Protein AF-A0A6P0SSC2-F1 (afdb_monomer_lite)

Radius of gyration: 14.82 Å; chains: 1; bounding box: 33×23×48 Å

pLDDT: mean 92.72, std 6.54, range [55.84, 97.75]

Structure (mmCIF, N/CA/C/O backbone):
data_AF-A0A6P0SSC2-F1
#
_entry.id   AF-A0A6P0SSC2-F1
#
loop_
_atom_site.group_PDB
_atom_site.id
_atom_site.type_symbol
_atom_site.label_atom_id
_atom_site.label_alt_id
_atom_site.label_comp_id
_atom_site.label_asym_id
_atom_site.label_entity_id
_atom_site.label_seq_id
_atom_site.pdbx_PDB_ins_code
_atom_site.Cartn_x
_atom_site.Cartn_y
_atom_site.Cartn_z
_atom_site.occupancy
_atom_site.B_iso_or_equiv
_atom_site.auth_seq_id
_atom_site.auth_comp_id
_atom_site.auth_asym_id
_atom_site.auth_atom_id
_atom_site.pdbx_PDB_model_num
ATOM 1 N N . LEU A 1 1 ? -6.910 14.589 -32.211 1.00 71.25 1 LEU A N 1
ATOM 2 C CA . LEU A 1 1 ? -6.428 13.730 -31.106 1.00 71.25 1 LEU A CA 1
ATOM 3 C C . LEU A 1 1 ? -5.261 12.907 -31.630 1.00 71.25 1 LEU A C 1
ATOM 5 O O . LEU A 1 1 ? -5.386 12.384 -32.729 1.00 71.25 1 LEU A O 1
ATOM 9 N N . LEU A 1 2 ? -4.154 12.813 -30.894 1.00 84.12 2 LEU A N 1
ATOM 10 C CA . LEU A 1 2 ? -3.091 11.846 -31.186 1.00 84.12 2 LEU A CA 1
ATOM 11 C C . LEU A 1 2 ? -3.342 10.600 -30.333 1.00 84.12 2 LEU A C 1
ATOM 13 O O . LEU A 1 2 ? -3.567 10.725 -29.132 1.00 84.12 2 LEU A O 1
ATOM 17 N N . THR A 1 3 ? -3.327 9.421 -30.949 1.00 86.25 3 THR A N 1
ATOM 18 C CA . THR A 1 3 ? -3.495 8.131 -30.268 1.00 86.25 3 THR A CA 1
ATOM 19 C C . THR A 1 3 ? -2.241 7.295 -30.473 1.00 86.25 3 THR A C 1
ATOM 21 O O . THR A 1 3 ? -1.883 7.010 -31.615 1.00 86.25 3 THR A O 1
ATOM 24 N N . TYR A 1 4 ? -1.595 6.892 -29.380 1.00 88.94 4 TYR A N 1
ATOM 25 C CA . TYR A 1 4 ? -0.430 6.008 -29.401 1.00 88.94 4 TYR A CA 1
ATOM 26 C C . TYR A 1 4 ? -0.791 4.682 -28.725 1.00 88.94 4 TYR A C 1
ATOM 28 O O . TYR A 1 4 ? -1.263 4.708 -27.586 1.00 88.94 4 TYR A O 1
ATOM 36 N N . PRO A 1 5 ? -0.595 3.531 -29.390 1.00 88.69 5 PRO A N 1
ATOM 37 C CA . PRO A 1 5 ? -0.781 2.242 -28.745 1.00 88.69 5 PRO A CA 1
ATOM 38 C C . PRO A 1 5 ? 0.344 2.004 -27.730 1.00 88.69 5 PRO A C 1
ATOM 40 O O . PRO A 1 5 ? 1.523 2.165 -28.046 1.00 88.69 5 PRO A O 1
ATOM 43 N N . LEU A 1 6 ? -0.026 1.607 -26.513 1.00 88.12 6 LEU A N 1
ATOM 44 C CA . LEU A 1 6 ? 0.908 1.154 -25.485 1.00 88.12 6 LEU A CA 1
ATOM 45 C C . LEU A 1 6 ? 0.921 -0.377 -25.480 1.00 88.12 6 LEU A C 1
ATOM 47 O O . LEU A 1 6 ? -0.137 -1.003 -25.441 1.00 88.12 6 LEU A O 1
ATOM 51 N N . VAL A 1 7 ? 2.108 -0.978 -25.535 1.00 91.12 7 VAL A N 1
ATOM 52 C CA . VAL A 1 7 ? 2.269 -2.435 -25.440 1.00 91.12 7 VAL A CA 1
ATOM 53 C C . VAL A 1 7 ? 2.479 -2.805 -23.979 1.00 91.12 7 VAL A C 1
ATOM 55 O O . VAL A 1 7 ? 3.449 -2.357 -23.365 1.00 91.12 7 VAL A O 1
ATOM 58 N N . ASP A 1 8 ? 1.589 -3.635 -23.442 1.00 88.88 8 ASP A N 1
ATOM 59 C CA . ASP A 1 8 ? 1.794 -4.250 -22.136 1.00 88.88 8 ASP A CA 1
ATOM 60 C C . ASP A 1 8 ? 2.876 -5.330 -22.246 1.00 88.88 8 ASP A C 1
ATOM 62 O O . ASP A 1 8 ? 2.780 -6.263 -23.045 1.00 88.88 8 ASP A O 1
ATOM 66 N N . LYS A 1 9 ? 3.934 -5.178 -21.450 1.00 88.25 9 LYS A N 1
ATOM 67 C CA . LYS A 1 9 ? 5.042 -6.135 -21.384 1.00 88.25 9 LYS A CA 1
ATOM 68 C C . LYS A 1 9 ? 4.745 -7.315 -20.453 1.00 88.25 9 LYS A C 1
ATOM 70 O O . LYS A 1 9 ? 5.598 -8.190 -20.339 1.00 88.25 9 LYS A O 1
ATOM 75 N N . ALA A 1 10 ? 3.583 -7.333 -19.795 1.00 89.12 10 ALA A N 1
ATOM 76 C CA . ALA A 1 10 ? 3.175 -8.349 -18.828 1.00 89.12 10 ALA A CA 1
ATOM 77 C C . ALA A 1 10 ? 4.220 -8.555 -17.714 1.00 89.12 10 ALA A C 1
ATOM 79 O O . ALA A 1 10 ? 4.553 -9.683 -17.342 1.00 89.12 10 ALA A O 1
ATOM 80 N N . VAL A 1 11 ? 4.770 -7.449 -17.201 1.00 92.31 11 VAL A N 1
ATOM 81 C CA . VAL A 1 11 ? 5.697 -7.477 -16.062 1.00 92.31 11 VAL A CA 1
ATOM 82 C C . VAL A 1 11 ? 4.934 -7.982 -14.841 1.00 92.31 11 VAL A C 1
ATOM 84 O O . VAL A 1 11 ? 3.845 -7.494 -14.537 1.00 92.31 11 VAL A O 1
ATOM 87 N N . LYS A 1 12 ? 5.489 -8.979 -14.147 1.00 93.31 12 LYS A N 1
ATOM 88 C CA . LYS A 1 12 ? 4.883 -9.491 -12.915 1.00 93.31 12 LYS A CA 1
ATOM 89 C C . LYS A 1 12 ? 4.912 -8.404 -11.850 1.00 93.31 12 LYS A C 1
ATOM 91 O O . LYS A 1 12 ? 5.859 -7.631 -11.781 1.00 93.31 12 LYS A O 1
ATOM 96 N N . LEU A 1 13 ? 3.913 -8.398 -10.974 1.00 88.94 13 LEU A N 1
ATOM 97 C CA . LEU A 1 13 ? 3.804 -7.393 -9.917 1.00 88.94 13 LEU A CA 1
ATOM 98 C C . LEU A 1 13 ? 5.056 -7.333 -9.028 1.00 88.94 13 LEU A C 1
ATOM 100 O O . LEU A 1 13 ? 5.543 -6.247 -8.740 1.00 88.94 13 LEU A O 1
ATOM 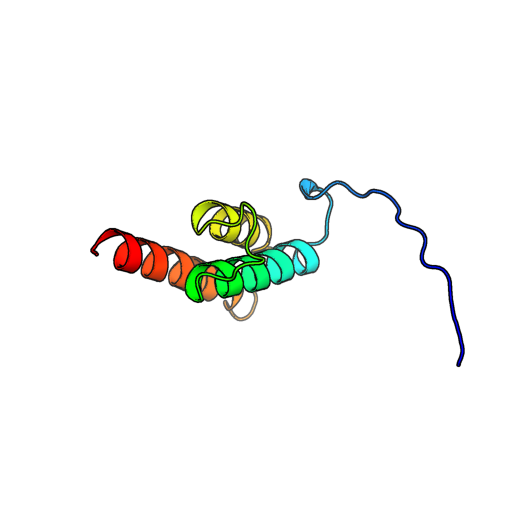104 N N . ASN A 1 14 ? 5.634 -8.487 -8.687 1.00 90.06 14 ASN A N 1
ATOM 105 C CA . ASN A 1 14 ? 6.852 -8.565 -7.874 1.00 90.06 14 ASN A CA 1
ATOM 106 C C . ASN A 1 14 ? 8.065 -7.907 -8.552 1.00 90.06 14 ASN A C 1
ATOM 108 O O . ASN A 1 14 ? 8.932 -7.384 -7.857 1.00 90.06 14 ASN A O 1
ATOM 112 N N . ASP A 1 15 ? 8.090 -7.899 -9.887 1.00 93.12 15 ASP A N 1
ATOM 113 C CA . ASP A 1 15 ? 9.148 -7.306 -10.711 1.00 93.12 15 ASP A CA 1
ATOM 114 C C . ASP A 1 15 ? 8.829 -5.847 -11.104 1.00 93.12 15 ASP A C 1
ATOM 116 O O . ASP A 1 15 ? 9.598 -5.206 -11.824 1.00 93.12 15 ASP A O 1
ATOM 120 N N . ALA A 1 16 ? 7.678 -5.313 -10.677 1.00 94.06 16 ALA A N 1
ATOM 121 C CA . ALA A 1 16 ? 7.317 -3.921 -10.900 1.00 94.06 16 ALA A CA 1
ATOM 122 C C . ALA A 1 16 ? 8.193 -2.985 -10.056 1.00 94.06 16 ALA A C 1
ATOM 124 O O . ALA A 1 16 ? 8.742 -3.375 -9.026 1.00 94.06 16 ALA A O 1
ATOM 125 N N . SER A 1 17 ? 8.299 -1.725 -10.480 1.00 94.31 17 SER A N 1
ATOM 126 C CA . SER A 1 17 ? 9.060 -0.729 -9.728 1.00 94.31 17 SER A CA 1
ATOM 127 C C . SER A 1 17 ? 8.418 -0.428 -8.376 1.00 94.31 17 SER A C 1
ATOM 129 O O . SER A 1 17 ? 7.192 -0.455 -8.238 1.00 94.31 17 SER A O 1
ATOM 131 N N . ASP A 1 18 ? 9.239 -0.023 -7.412 1.00 95.44 18 ASP A N 1
ATOM 132 C CA . ASP A 1 18 ? 8.782 0.404 -6.084 1.00 95.44 18 ASP A CA 1
ATOM 133 C C . ASP A 1 18 ? 7.746 1.534 -6.184 1.00 95.44 18 ASP A C 1
ATOM 135 O O . ASP A 1 18 ? 6.772 1.584 -5.443 1.00 95.44 18 ASP A O 1
ATOM 139 N N . ASN A 1 19 ? 7.875 2.429 -7.166 1.00 94.62 19 ASN A N 1
ATOM 140 C CA . ASN A 1 19 ? 6.876 3.474 -7.416 1.00 94.62 19 ASN A CA 1
ATOM 141 C C . ASN A 1 19 ? 5.524 2.909 -7.865 1.00 94.62 19 ASN A C 1
ATOM 143 O O . ASN A 1 19 ? 4.472 3.418 -7.473 1.00 94.62 19 ASN A O 1
ATOM 147 N N . PHE A 1 20 ? 5.534 1.862 -8.689 1.00 95.06 20 PHE A N 1
ATOM 148 C CA . PHE A 1 20 ? 4.303 1.234 -9.148 1.00 95.06 20 PHE A CA 1
ATOM 149 C C . PHE A 1 20 ? 3.617 0.487 -8.002 1.00 95.06 20 PHE A C 1
ATOM 151 O O . PHE A 1 20 ? 2.430 0.697 -7.769 1.00 95.06 20 PHE A O 1
ATOM 158 N N . LYS A 1 21 ? 4.373 -0.309 -7.237 1.00 96.12 21 LYS A N 1
ATOM 159 C CA . LYS A 1 21 ? 3.854 -1.018 -6.057 1.00 96.12 21 LYS A CA 1
ATOM 160 C C . LYS A 1 21 ? 3.293 -0.049 -5.014 1.00 96.12 21 LYS A C 1
ATOM 162 O O . LYS A 1 21 ? 2.162 -0.224 -4.575 1.00 96.12 21 LYS A O 1
ATOM 167 N N . PHE A 1 22 ? 4.013 1.033 -4.720 1.00 96.75 22 PHE A N 1
ATOM 168 C CA . PHE A 1 22 ? 3.565 2.055 -3.773 1.00 96.75 22 PHE A CA 1
ATOM 169 C C . PHE A 1 22 ? 2.298 2.777 -4.231 1.00 96.75 22 PHE A C 1
ATOM 171 O O . PHE A 1 22 ? 1.345 2.916 -3.471 1.00 96.75 22 PHE A O 1
ATOM 178 N N . SER A 1 23 ? 2.235 3.206 -5.495 1.00 96.56 23 SER A N 1
ATOM 179 C CA . SER A 1 23 ? 1.021 3.855 -6.014 1.00 96.56 23 SER A CA 1
ATOM 180 C C . SER A 1 23 ? -0.182 2.904 -6.037 1.00 96.56 23 SER A C 1
ATOM 182 O O . SER A 1 23 ? -1.302 3.334 -5.752 1.00 96.56 23 SER A O 1
ATOM 184 N N . ALA A 1 24 ? 0.042 1.611 -6.293 1.00 96.00 24 ALA A N 1
ATOM 185 C CA . ALA A 1 24 ? -0.979 0.580 -6.146 1.00 96.00 24 ALA A CA 1
ATOM 186 C C . ALA A 1 24 ? -1.425 0.413 -4.682 1.00 96.00 24 ALA A C 1
ATOM 188 O O . ALA A 1 24 ? -2.628 0.327 -4.438 1.00 96.00 24 ALA A O 1
ATOM 189 N N . ALA A 1 25 ? -0.499 0.439 -3.716 1.00 97.31 25 ALA A N 1
ATOM 190 C CA . ALA A 1 25 ? -0.806 0.402 -2.285 1.00 97.31 25 ALA A CA 1
ATOM 191 C C . ALA A 1 25 ? -1.692 1.586 -1.862 1.00 97.31 25 ALA A C 1
ATOM 193 O O . ALA A 1 25 ? -2.752 1.383 -1.274 1.00 97.31 25 ALA A O 1
ATOM 194 N N . VAL A 1 26 ? -1.322 2.812 -2.251 1.00 97.38 26 VAL A N 1
ATOM 195 C CA . VAL A 1 26 ? -2.090 4.040 -1.967 1.00 97.38 26 VAL A CA 1
ATOM 196 C C . VAL A 1 26 ? -3.498 3.975 -2.562 1.00 97.38 26 VAL A C 1
ATOM 198 O O . VAL A 1 26 ? -4.480 4.299 -1.890 1.00 97.38 26 VAL A O 1
ATOM 201 N N . ALA A 1 27 ? -3.619 3.533 -3.816 1.00 97.25 27 ALA A N 1
ATOM 202 C CA . ALA A 1 27 ? -4.918 3.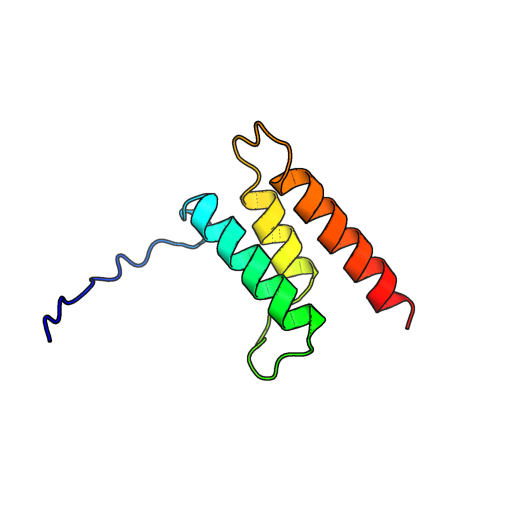381 -4.464 1.00 97.25 27 ALA A CA 1
ATOM 203 C C . ALA A 1 27 ? -5.775 2.305 -3.775 1.00 97.25 27 ALA A C 1
ATOM 205 O O . ALA A 1 27 ? -6.956 2.540 -3.517 1.00 97.25 27 ALA A O 1
ATOM 206 N N . SER A 1 28 ? -5.180 1.153 -3.449 1.00 96.81 28 SER A N 1
ATOM 207 C CA . SER A 1 28 ? -5.834 0.052 -2.735 1.00 96.81 28 SER A CA 1
ATOM 208 C C . SER A 1 28 ? -6.367 0.513 -1.379 1.00 96.81 28 SER A C 1
ATOM 210 O O . SER A 1 28 ? -7.563 0.395 -1.113 1.00 96.81 28 SER A O 1
ATOM 212 N N . PHE A 1 29 ? -5.518 1.153 -0.575 1.00 97.75 29 PHE A N 1
ATOM 213 C CA . PHE A 1 29 ? -5.874 1.700 0.730 1.00 97.75 29 PHE A CA 1
ATOM 214 C C . PHE A 1 29 ? -7.057 2.674 0.649 1.00 97.75 29 PHE A C 1
ATOM 216 O O . PHE A 1 29 ? -8.050 2.518 1.358 1.00 97.75 29 PHE A O 1
ATOM 223 N N . GLY A 1 30 ? -7.015 3.631 -0.286 1.00 97.12 30 GLY A N 1
ATOM 224 C CA . GLY A 1 30 ? -8.110 4.583 -0.484 1.00 97.12 30 GLY A CA 1
ATOM 225 C C . GLY A 1 30 ? -9.429 3.930 -0.915 1.00 97.12 30 GLY A C 1
AT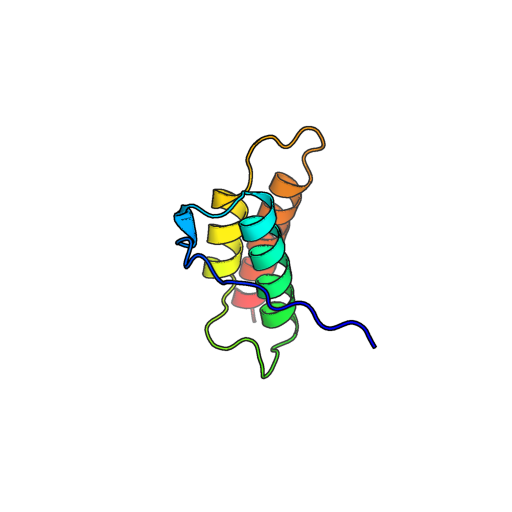OM 226 O O . GLY A 1 30 ? -10.503 4.415 -0.551 1.00 97.12 30 GLY A O 1
ATOM 227 N N . MET A 1 31 ? -9.370 2.828 -1.672 1.00 97.19 31 MET A N 1
ATOM 228 C CA . MET A 1 31 ? -10.558 2.052 -2.036 1.00 97.19 31 MET A CA 1
ATOM 229 C C . MET A 1 31 ? -11.149 1.304 -0.839 1.00 97.19 31 MET A C 1
ATOM 231 O O . MET A 1 31 ? -12.373 1.262 -0.716 1.00 97.19 31 MET A O 1
ATOM 235 N N . VAL A 1 32 ? -10.305 0.737 0.027 1.00 96.31 32 VAL A N 1
ATOM 236 C CA . VAL A 1 32 ? -10.738 0.020 1.236 1.00 96.31 32 VAL A CA 1
ATOM 237 C C . VAL A 1 32 ? -11.370 0.988 2.235 1.00 96.31 32 VAL A C 1
ATOM 239 O O . VAL A 1 32 ? -12.512 0.770 2.628 1.00 96.31 32 VAL A O 1
ATOM 242 N N . LEU A 1 33 ? -10.701 2.106 2.543 1.00 95.38 33 LEU A N 1
ATOM 243 C CA . LEU A 1 33 ? -11.187 3.128 3.483 1.00 95.38 33 LEU A CA 1
ATOM 244 C C . LEU A 1 33 ? -12.578 3.676 3.146 1.00 95.38 33 LEU A C 1
ATOM 246 O O . LEU A 1 33 ? -13.327 4.080 4.029 1.00 95.38 33 LEU A O 1
ATOM 250 N N . ARG A 1 34 ? -12.908 3.758 1.856 1.00 94.81 34 ARG A N 1
ATOM 251 C CA . ARG A 1 34 ? -14.177 4.326 1.380 1.00 94.81 34 ARG A CA 1
ATOM 252 C C . ARG A 1 34 ? -15.248 3.280 1.109 1.00 94.81 34 ARG A C 1
ATOM 254 O O . ARG A 1 34 ? -16.268 3.634 0.525 1.00 94.81 34 ARG A O 1
ATOM 261 N N . ASP A 1 35 ? -14.984 2.017 1.439 1.00 93.88 35 ASP A N 1
ATOM 262 C CA . ASP A 1 35 ? -15.823 0.881 1.055 1.00 93.88 35 ASP A CA 1
ATOM 263 C C . ASP A 1 35 ? -16.221 0.941 -0.435 1.00 93.88 35 ASP A C 1
ATOM 265 O O . ASP A 1 35 ? -17.386 0.862 -0.823 1.00 93.88 35 ASP A O 1
ATOM 269 N N . SER A 1 36 ? -15.229 1.182 -1.300 1.00 96.88 36 SER A N 1
ATOM 270 C CA . SER A 1 36 ? -15.480 1.455 -2.716 1.00 96.88 36 SER A CA 1
ATOM 271 C C . SER A 1 36 ? -16.156 0.260 -3.400 1.00 96.88 36 SER A C 1
ATOM 273 O O . SER A 1 36 ? -15.651 -0.860 -3.291 1.00 96.88 36 SER A O 1
ATOM 275 N N . PRO A 1 37 ? -17.195 0.468 -4.235 1.00 96.12 37 PRO A N 1
ATOM 276 C CA . PRO A 1 37 ? -17.789 -0.611 -5.029 1.00 96.12 37 PRO A CA 1
ATOM 277 C C . PRO A 1 37 ? -16.804 -1.204 -6.052 1.00 96.12 37 PRO A C 1
ATOM 279 O O . PRO A 1 37 ? -17.036 -2.285 -6.588 1.00 96.12 37 PRO A O 1
ATOM 282 N N . TYR A 1 38 ? -15.690 -0.512 -6.314 1.00 96.56 38 TYR A N 1
ATOM 283 C CA . TYR A 1 38 ? -14.627 -0.945 -7.220 1.00 96.56 38 TYR A CA 1
ATOM 284 C C . TYR A 1 38 ? -13.413 -1.539 -6.496 1.00 96.56 38 TYR A C 1
ATOM 286 O O . TYR A 1 38 ? -12.437 -1.881 -7.158 1.00 96.56 38 TYR A O 1
ATOM 294 N N . LYS A 1 39 ? -13.452 -1.690 -5.161 1.00 94.50 39 LYS A N 1
ATOM 295 C CA . LYS A 1 39 ? -12.318 -2.234 -4.393 1.00 94.50 39 LYS A CA 1
ATOM 296 C C . LYS A 1 39 ? -11.979 -3.677 -4.775 1.00 94.50 39 LYS A C 1
ATOM 298 O O . LYS A 1 39 ? -10.846 -4.116 -4.610 1.00 94.50 39 LYS A O 1
ATOM 303 N N . GLY A 1 40 ? -12.942 -4.420 -5.323 1.00 94.88 40 GLY A N 1
ATOM 304 C CA . GLY A 1 40 ? -12.736 -5.799 -5.749 1.00 94.88 40 GLY A CA 1
ATOM 305 C C . GLY A 1 40 ? -12.276 -6.671 -4.581 1.00 94.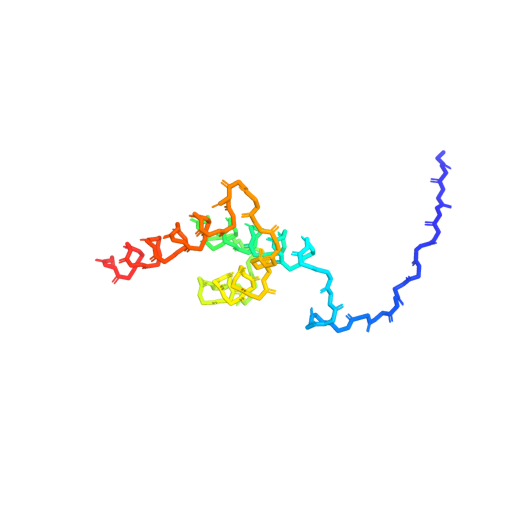88 40 GLY A C 1
ATOM 306 O O . GLY A 1 40 ? -13.042 -6.906 -3.653 1.00 94.88 40 GLY A O 1
ATOM 307 N N . LYS A 1 41 ? -11.029 -7.151 -4.646 1.00 93.62 41 LYS A N 1
ATOM 308 C CA . LYS A 1 41 ? -10.395 -7.972 -3.600 1.00 93.62 41 LYS A CA 1
ATOM 309 C C . LYS A 1 41 ? -9.424 -7.197 -2.702 1.00 93.62 41 LYS A C 1
ATOM 311 O O . LYS A 1 41 ? -8.759 -7.841 -1.899 1.00 93.62 41 LYS A O 1
ATOM 316 N N . ALA A 1 42 ? -9.326 -5.877 -2.865 1.00 95.69 42 ALA A N 1
ATOM 317 C CA . ALA A 1 42 ? -8.466 -5.031 -2.047 1.00 95.69 42 ALA A CA 1
ATOM 318 C C . ALA A 1 42 ? -8.829 -5.153 -0.560 1.00 95.69 42 ALA A C 1
ATOM 320 O O . ALA A 1 42 ? -10.008 -5.106 -0.197 1.00 95.69 42 ALA A O 1
ATOM 321 N N . SER A 1 43 ? -7.804 -5.278 0.276 1.00 96.12 43 SER A N 1
ATOM 322 C CA . SER A 1 43 ? -7.874 -5.307 1.739 1.00 96.12 43 SER A CA 1
ATOM 323 C C . SER A 1 43 ? -6.737 -4.473 2.335 1.00 96.12 43 SER A C 1
ATOM 325 O O . SER A 1 43 ? -5.808 -4.097 1.608 1.00 96.12 43 SER A O 1
ATOM 327 N N . PHE A 1 44 ? -6.811 -4.184 3.638 1.00 96.25 44 PHE A N 1
ATOM 328 C CA . PHE A 1 44 ? -5.715 -3.540 4.364 1.00 96.25 44 PHE A CA 1
ATOM 329 C C . PHE A 1 44 ? -4.438 -4.384 4.281 1.00 96.25 44 PHE A C 1
ATOM 331 O O . PHE A 1 44 ? -3.456 -3.871 3.754 1.00 96.25 44 PHE A O 1
ATOM 338 N N . ASP A 1 45 ? -4.502 -5.689 4.572 1.00 96.12 45 ASP A N 1
ATOM 339 C CA . ASP A 1 45 ? -3.406 -6.648 4.327 1.00 96.12 45 ASP A CA 1
ATOM 340 C C . ASP A 1 45 ? -2.722 -6.498 2.953 1.00 96.12 45 ASP A C 1
ATOM 342 O O . ASP A 1 45 ? -1.498 -6.441 2.844 1.00 96.12 45 ASP A O 1
ATOM 346 N N . GLN A 1 46 ? -3.502 -6.436 1.864 1.00 95.50 46 GLN A N 1
ATOM 347 C CA . GLN A 1 46 ? -2.938 -6.323 0.513 1.00 95.50 46 GLN A CA 1
ATOM 348 C C . GLN A 1 46 ? -2.281 -4.963 0.277 1.00 95.50 46 GLN A C 1
ATOM 350 O O . GLN A 1 46 ? -1.262 -4.882 -0.410 1.00 95.50 46 GLN A O 1
ATOM 355 N N . ALA A 1 47 ? -2.875 -3.888 0.801 1.00 96.81 47 ALA A N 1
ATOM 356 C CA . ALA A 1 47 ? -2.285 -2.558 0.721 1.00 96.81 47 ALA A CA 1
ATOM 357 C C . ALA A 1 47 ? -0.981 -2.489 1.530 1.00 96.81 47 ALA A C 1
ATOM 359 O O . ALA A 1 47 ? 0.006 -1.956 1.025 1.00 96.81 47 ALA A O 1
ATOM 360 N N . LEU A 1 48 ? -0.964 -3.083 2.725 1.00 97.25 48 LEU A N 1
ATOM 361 C CA . LEU A 1 48 ? 0.196 -3.162 3.605 1.00 97.25 48 LEU A CA 1
ATOM 362 C C . LEU A 1 48 ? 1.338 -3.938 2.949 1.00 97.25 48 LEU A C 1
ATOM 364 O O . LEU A 1 48 ? 2.452 -3.427 2.858 1.00 97.25 48 LEU A O 1
ATOM 368 N N . GLN A 1 49 ? 1.049 -5.117 2.391 1.00 96.69 49 GLN A N 1
ATOM 369 C CA . GLN A 1 49 ? 2.044 -5.915 1.677 1.00 96.69 49 GLN A CA 1
ATOM 370 C C . GLN A 1 49 ? 2.673 -5.124 0.519 1.00 96.69 49 GLN A C 1
ATOM 372 O O . GLN A 1 49 ? 3.893 -5.095 0.371 1.00 96.69 49 GLN A O 1
ATOM 377 N N . LEU A 1 50 ? 1.855 -4.452 -0.299 1.00 96.25 50 LEU A N 1
ATOM 378 C CA . LEU A 1 50 ? 2.360 -3.646 -1.413 1.00 96.25 50 LEU A CA 1
ATOM 379 C C . LEU A 1 50 ? 3.190 -2.450 -0.942 1.00 96.25 50 LEU A C 1
ATOM 381 O O . LEU A 1 50 ? 4.170 -2.109 -1.602 1.00 96.25 50 LEU A O 1
ATOM 385 N N . ALA A 1 51 ? 2.805 -1.821 0.170 1.00 96.75 51 ALA A N 1
ATOM 386 C CA . ALA A 1 51 ? 3.543 -0.714 0.760 1.00 96.75 51 ALA A CA 1
ATOM 387 C C . ALA A 1 51 ? 4.921 -1.181 1.259 1.00 96.75 51 ALA A C 1
ATOM 389 O O . ALA A 1 51 ? 5.929 -0.599 0.855 1.00 96.75 51 ALA A O 1
ATOM 390 N N . GLN A 1 52 ? 4.977 -2.282 2.014 1.00 95.88 52 GLN A N 1
ATOM 391 C CA . GLN A 1 52 ? 6.216 -2.890 2.517 1.00 95.88 52 GLN A CA 1
ATOM 392 C C . GLN A 1 52 ? 7.148 -3.335 1.381 1.00 95.88 52 GLN A C 1
ATOM 394 O O . GLN A 1 52 ? 8.335 -3.019 1.380 1.00 95.88 52 GLN A O 1
ATOM 399 N N . GLU A 1 53 ? 6.617 -3.989 0.343 1.00 95.25 53 GLU A N 1
ATOM 400 C CA . GLU A 1 53 ? 7.395 -4.385 -0.843 1.00 95.25 53 GLU A CA 1
ATOM 401 C C . GLU A 1 53 ? 7.909 -3.195 -1.674 1.00 95.25 53 GLU A C 1
ATOM 403 O O . GLU A 1 53 ? 8.650 -3.391 -2.642 1.00 95.25 53 GLU A O 1
ATOM 408 N N . SER A 1 54 ? 7.486 -1.976 -1.337 1.00 94.75 54 SER A N 1
ATOM 409 C CA . SER A 1 54 ? 7.787 -0.748 -2.065 1.00 94.75 54 SER A CA 1
ATOM 410 C C . SER A 1 54 ? 8.575 0.287 -1.263 1.00 94.75 54 SER A C 1
ATOM 412 O O . SER A 1 54 ? 8.774 1.391 -1.773 1.00 94.75 54 SER A O 1
ATOM 414 N N . GLU A 1 55 ? 9.005 -0.033 -0.039 1.00 89.62 55 GLU A N 1
ATOM 415 C CA . GLU A 1 55 ? 9.719 0.899 0.846 1.00 89.62 55 GLU A CA 1
ATOM 416 C C . GLU A 1 55 ? 10.976 1.466 0.164 1.00 89.62 55 GLU A C 1
ATOM 418 O O . GLU A 1 55 ? 11.131 2.681 0.057 1.00 89.62 55 GLU A O 1
ATOM 423 N N . GLY A 1 56 ? 11.804 0.596 -0.426 1.00 86.44 56 GLY A N 1
ATOM 424 C CA . GLY A 1 56 ? 12.934 0.997 -1.267 1.00 86.44 56 GLY A CA 1
ATOM 425 C C . GLY A 1 56 ? 13.876 1.997 -0.581 1.00 86.44 56 GLY A C 1
ATOM 426 O O . GLY A 1 56 ? 14.218 1.853 0.590 1.00 86.44 56 GLY A O 1
ATOM 427 N N . VAL A 1 57 ? 14.337 3.005 -1.330 1.00 85.75 57 VAL A N 1
ATOM 428 C CA . VAL A 1 57 ? 15.087 4.140 -0.767 1.00 85.75 57 VAL A CA 1
ATOM 429 C C . VAL A 1 57 ? 14.095 5.235 -0.380 1.00 85.75 57 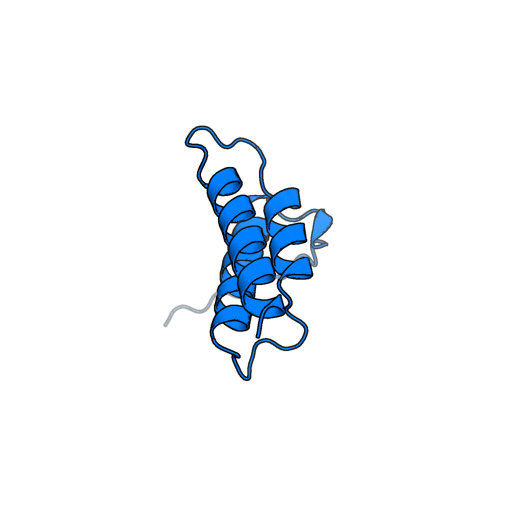VAL A C 1
ATOM 431 O O . VAL A 1 57 ? 13.577 5.930 -1.254 1.00 85.75 57 VAL A O 1
ATOM 434 N N . ASP A 1 58 ? 13.868 5.399 0.921 1.00 89.94 58 ASP A N 1
ATOM 435 C CA . ASP A 1 58 ? 12.947 6.383 1.496 1.00 89.94 58 ASP A CA 1
ATOM 436 C C . ASP A 1 58 ? 13.725 7.462 2.270 1.00 89.94 58 ASP A C 1
ATOM 438 O O . ASP A 1 58 ? 13.947 7.356 3.474 1.00 89.94 58 ASP A O 1
ATOM 442 N N . LEU A 1 59 ? 14.233 8.478 1.563 1.00 83.94 59 LEU A N 1
ATOM 443 C CA . LEU A 1 59 ? 15.104 9.502 2.167 1.00 83.94 59 LEU A CA 1
ATOM 444 C C . LEU A 1 59 ? 14.344 10.420 3.131 1.00 83.94 59 LEU A C 1
ATOM 446 O O . LEU A 1 59 ? 14.928 10.948 4.077 1.00 83.94 59 LEU A O 1
ATOM 450 N N . GLU A 1 60 ? 13.057 10.620 2.870 1.00 90.62 60 GLU A N 1
ATOM 451 C CA . GLU A 1 60 ? 12.175 11.509 3.615 1.00 90.62 60 GLU A CA 1
ATOM 452 C C . GLU A 1 60 ? 11.247 10.766 4.592 1.00 90.62 60 GLU A C 1
ATOM 454 O O . GLU A 1 60 ? 10.570 11.422 5.382 1.00 90.62 60 GLU A O 1
ATOM 459 N N . GLY A 1 61 ? 11.228 9.428 4.568 1.00 93.75 61 GLY A N 1
ATOM 460 C CA . GLY A 1 61 ? 10.454 8.586 5.490 1.00 93.75 61 GLY A CA 1
ATOM 461 C C . GLY A 1 61 ? 8.964 8.453 5.150 1.00 93.75 61 GLY A C 1
ATOM 462 O O . GLY A 1 61 ? 8.191 7.936 5.950 1.00 93.75 61 GLY A O 1
ATOM 463 N N . TYR A 1 62 ? 8.514 8.930 3.987 1.00 94.38 62 TYR A N 1
ATOM 464 C CA . TYR A 1 62 ? 7.084 8.982 3.663 1.00 94.38 62 TYR A CA 1
ATOM 465 C C . TYR A 1 62 ? 6.456 7.613 3.410 1.00 94.38 62 TYR A C 1
ATOM 467 O O . TYR A 1 62 ? 5.242 7.463 3.559 1.00 94.38 62 TYR A O 1
ATOM 475 N N . ARG A 1 63 ? 7.243 6.629 2.976 1.00 95.19 63 ARG A N 1
ATOM 476 C CA . ARG A 1 63 ? 6.740 5.277 2.714 1.00 95.19 63 ARG A CA 1
ATOM 477 C C . ARG A 1 63 ? 6.622 4.502 4.012 1.00 95.19 63 ARG A C 1
ATOM 479 O O . ARG A 1 63 ? 5.612 3.828 4.187 1.00 95.19 63 ARG A O 1
ATOM 486 N N . ALA A 1 64 ? 7.581 4.678 4.919 1.00 96.44 64 ALA A N 1
ATOM 487 C CA . ALA A 1 64 ? 7.496 4.158 6.279 1.00 96.44 64 ALA A CA 1
ATOM 488 C C . ALA A 1 64 ? 6.264 4.717 7.015 1.00 96.44 64 ALA A C 1
ATOM 490 O O . ALA A 1 64 ? 5.416 3.953 7.460 1.00 96.44 64 ALA A O 1
ATOM 491 N N . GLU A 1 65 ? 6.068 6.038 7.012 1.00 97.12 65 GLU A N 1
ATOM 492 C CA . GLU A 1 65 ? 4.894 6.662 7.648 1.00 97.12 65 GLU A CA 1
ATOM 493 C C . GLU A 1 65 ? 3.563 6.212 7.014 1.00 97.12 65 GLU A C 1
ATOM 495 O O . GLU A 1 65 ? 2.526 6.142 7.674 1.00 97.12 65 GLU A O 1
ATOM 500 N N . PHE A 1 66 ? 3.562 5.894 5.715 1.00 97.69 66 PHE A N 1
ATOM 501 C CA . PHE A 1 66 ? 2.377 5.348 5.056 1.00 97.69 66 PHE A CA 1
ATOM 502 C C . PHE A 1 66 ? 2.067 3.908 5.491 1.00 97.69 66 PHE A C 1
ATOM 504 O O . PHE A 1 66 ? 0.893 3.559 5.601 1.00 97.69 66 PHE A O 1
ATOM 511 N N . ILE A 1 67 ? 3.090 3.088 5.747 1.00 97.25 67 ILE A N 1
ATOM 512 C CA . ILE A 1 67 ? 2.931 1.736 6.301 1.00 97.25 67 ILE A CA 1
ATOM 513 C C . ILE A 1 67 ? 2.276 1.830 7.685 1.00 97.25 67 ILE A C 1
ATOM 515 O O . ILE A 1 67 ? 1.213 1.241 7.884 1.00 97.25 67 ILE A O 1
ATOM 519 N N . ASP A 1 68 ? 2.816 2.670 8.571 1.00 97.06 68 ASP A N 1
ATOM 520 C CA . ASP A 1 68 ? 2.278 2.890 9.923 1.00 97.06 68 ASP A CA 1
ATOM 521 C C . ASP A 1 68 ? 0.817 3.383 9.896 1.00 97.06 68 ASP A C 1
ATOM 523 O O . ASP A 1 68 ? -0.018 3.007 10.729 1.00 97.06 68 ASP A O 1
ATOM 527 N N . LEU A 1 69 ? 0.473 4.217 8.907 1.00 97.31 69 LEU A N 1
ATOM 528 C CA . LEU A 1 69 ? -0.893 4.697 8.703 1.00 97.31 69 LEU A CA 1
ATOM 529 C C . LEU A 1 69 ? -1.861 3.569 8.317 1.00 97.31 69 LEU A C 1
ATOM 531 O O . LEU A 1 69 ? -3.008 3.582 8.772 1.00 97.31 69 LEU A O 1
ATOM 535 N N . ILE A 1 70 ? -1.436 2.626 7.469 1.00 97.12 70 ILE A N 1
ATOM 536 C CA . ILE A 1 70 ? -2.272 1.480 7.082 1.00 97.12 70 ILE A CA 1
ATOM 537 C C . ILE A 1 70 ? -2.533 0.595 8.301 1.00 97.12 70 ILE A C 1
ATOM 539 O O . ILE A 1 70 ? -3.691 0.274 8.557 1.00 97.12 70 ILE A O 1
ATOM 543 N N . GLU A 1 71 ? -1.490 0.262 9.064 1.00 96.25 71 GLU A N 1
ATOM 544 C CA . GLU A 1 71 ? -1.602 -0.572 10.270 1.00 96.25 71 GLU A CA 1
ATOM 545 C C . GLU A 1 71 ? -2.548 0.066 11.296 1.00 96.25 71 GLU A C 1
ATOM 547 O O . GLU A 1 71 ? -3.482 -0.567 11.786 1.00 96.25 71 GLU A O 1
ATOM 552 N N . SER A 1 72 ? -2.388 1.370 11.538 1.00 96.44 72 SER A N 1
ATOM 553 C CA . SER A 1 72 ? -3.273 2.123 12.434 1.00 96.44 72 SER A CA 1
ATOM 554 C C . SER A 1 72 ? -4.734 2.103 11.969 1.00 96.44 72 SER A C 1
ATOM 556 O O . SER A 1 72 ? -5.653 2.027 12.784 1.00 96.44 72 SER A O 1
ATOM 558 N N . ALA A 1 73 ? -4.972 2.211 10.660 1.00 95.25 73 ALA A N 1
ATOM 559 C CA . ALA A 1 73 ? -6.321 2.199 10.103 1.00 95.25 73 ALA A CA 1
ATOM 560 C C . ALA A 1 73 ? -6.977 0.814 10.196 1.00 95.25 73 ALA A C 1
ATOM 562 O O . ALA A 1 73 ? -8.175 0.737 10.469 1.00 95.25 73 ALA A O 1
ATOM 563 N N . GLU A 1 74 ? -6.206 -0.254 9.997 1.00 93.81 74 GLU A N 1
ATOM 564 C CA . GLU A 1 74 ? -6.662 -1.636 10.155 1.00 93.81 74 GLU A CA 1
ATOM 565 C C . GLU A 1 74 ? -7.069 -1.918 11.605 1.00 93.81 74 GLU A C 1
ATOM 567 O O . GLU A 1 74 ? -8.199 -2.337 11.849 1.00 93.81 74 GLU A O 1
ATOM 572 N N . GLU A 1 75 ? -6.229 -1.550 12.580 1.00 93.69 75 GLU A N 1
ATOM 573 C CA . GLU A 1 75 ? -6.555 -1.698 14.005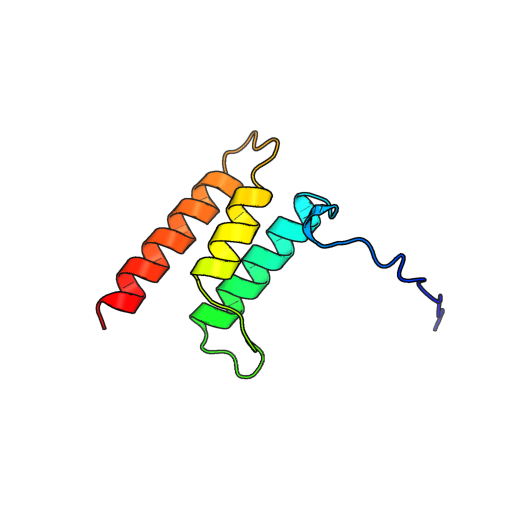 1.00 93.69 75 GLU A CA 1
ATOM 574 C C . GLU A 1 75 ? -7.832 -0.949 14.413 1.00 93.69 75 GLU A C 1
ATOM 576 O O . GLU A 1 75 ? -8.581 -1.401 15.283 1.00 93.69 75 GLU A O 1
ATOM 581 N N . ILE A 1 76 ? -8.071 0.231 13.834 1.00 92.88 76 ILE A N 1
ATOM 582 C CA . ILE A 1 76 ? -9.290 1.006 14.092 1.00 92.88 76 ILE A CA 1
ATOM 583 C C . ILE A 1 76 ? -10.500 0.329 13.442 1.00 92.88 76 ILE A C 1
ATOM 585 O O . ILE A 1 76 ? -11.553 0.264 14.073 1.00 92.88 76 ILE A O 1
ATOM 589 N N . GLY A 1 77 ? -10.358 -0.172 12.214 1.00 83.56 77 GLY A N 1
ATOM 590 C CA . GLY A 1 77 ? -11.424 -0.871 11.498 1.00 83.56 77 GLY A CA 1
ATOM 591 C C . GLY A 1 77 ? -11.868 -2.162 12.188 1.00 83.56 77 GLY A C 1
ATOM 592 O O . GLY A 1 77 ? -13.061 -2.437 12.232 1.00 83.56 77 GLY A O 1
ATOM 593 N N . ASP A 1 78 ? -10.936 -2.905 12.786 1.00 79.81 78 ASP A N 1
ATOM 594 C CA . ASP A 1 78 ? -11.214 -4.163 13.497 1.00 79.81 78 ASP A CA 1
ATOM 595 C C . ASP A 1 78 ? -11.920 -3.975 14.851 1.00 79.81 78 ASP A C 1
ATOM 597 O O . ASP A 1 78 ? -12.409 -4.935 15.453 1.00 79.81 78 ASP A O 1
ATOM 601 N N . ARG A 1 79 ? -11.939 -2.745 15.376 1.00 75.69 79 ARG A N 1
ATOM 602 C CA . ARG A 1 79 ? -12.557 -2.408 16.667 1.00 75.69 79 ARG A CA 1
ATOM 603 C C . ARG A 1 79 ? -14.051 -2.094 16.583 1.00 75.69 79 ARG A C 1
ATOM 605 O O . ARG A 1 79 ? -14.665 -1.927 17.641 1.00 75.69 79 ARG A O 1
ATOM 612 N N . GLU A 1 80 ? -14.613 -2.003 15.381 1.00 55.84 80 GLU A N 1
ATOM 613 C CA . GLU A 1 80 ? -16.047 -1.782 15.120 1.00 55.84 80 GLU A CA 1
ATOM 614 C C . GLU A 1 80 ? -16.781 -3.098 14.818 1.00 55.84 80 GLU A C 1
ATOM 616 O O . GLU A 1 80 ? -17.928 -3.247 15.307 1.00 55.84 80 GLU A O 1
#

Secondary structure (DSSP, 8-state):
----PPPP----GGGS-HHHHHHHHHHHHHHHHTT-TT-TT--HHHHHHHHHTT--S-SSSHHHHHHHHHHHHHHHHTT-

Sequence (80 aa):
LLTYPLVDKAVKLNDASDNFKFSAAVASFGMVLRDSPYKGKASFDQALQLAQESEGVDLEGYRAEFIDLIESAEEIGDRE

Foldseek 3Di:
DDDDDDDDPPQDPLRDALVVLLVVLVVLLVCAVVVHPPNVPRDLVSSLVSLVSNCPDDPPCPSVVVSVVSVVVVVVVVVD